Protein AF-A0A2V5T385-F1 (afdb_monomer)

Mean predicted aligned error: 4.78 Å

Solvent-accessible surface area (backbone atoms only — not comparable to full-atom values): 7984 Å² total; per-residue (Å²): 119,87,60,51,81,70,63,45,60,87,71,62,51,99,83,52,68,47,74,45,64,64,87,82,81,64,62,56,60,51,46,20,76,76,70,41,47,92,37,28,26,41,30,50,68,48,63,40,67,48,74,82,50,101,88,41,70,52,76,78,44,79,54,40,36,37,34,20,31,53,101,44,69,62,50,72,69,54,53,50,51,28,50,53,37,39,74,72,73,32,48,43,46,80,35,78,50,42,69,60,53,50,51,59,51,41,70,51,49,55,58,52,56,50,49,20,54,76,70,72,65,48,54,69,69,57,47,76,69,35,76,86,70,71,121

Nearest PDB structures (foldseek):
  3hn2-assembly2_D  TM=9.463E-01  e=6.088E-11  Geobacter metallireducens GS-15
  3ghy-assembly3_B  TM=9.032E-01  e=9.315E-07  Ralstonia solanacearum MolK2
  3ghy-assembly3_A  TM=8.954E-01  e=6.682E-07  Ralstonia solanacearum MolK2
  3wfj-assembly2_G  TM=8.988E-01  e=8.921E-06  Enterococcus faecium
  3wfj-assembly1_E  TM=8.987E-01  e=1.329E-05  Enterococcus faecium

Secondary structure (DSSP, 8-state):
-TTHHHHSGGG--TT--EEE--SSSSHHHHHHHHH-GGGEEEEEEEEEEEE-SSS-EEEEEEEEEEEEETTS---HHHHHHHHHHHHTT-EEEE-S-HHHHHHHHHHHHHHHHHHHHHTTS--HHHHHH-TTT--

Foldseek 3Di:
DVCCLPPVPVVDDPQAAAEDADADPDPLVVCCVRPNLQRYKYKHDPFDWDDPDPPDIDGDDDFEMEMERRVDADDPVQVVVQVVCVVVVGRYHYDRDPVVVSVVVCVVCVLQVVVCVVVPNDHPVCLVPDPVSPD

pLDDT: mean 92.25, std 8.45, range [48.69, 98.31]

Sequence (135 aa):
MSNLRFNIPPLLHERTMLLTLQNGLGNEEFLAEYFGAERVLGGLCFICLSRVSRTEVERYDYGHIMIGEYESKPSERTHAIALHFSGCGIKCSVAEDLALEHWRKLVWNIPFNGLSILAGGIDTATILVTRRCIA

Radius of gyration: 17.26 Å; Cα contacts (8 Å, |Δi|>4): 170; chains: 1; bounding box: 44×32×37 Å

Structure (mmCIF, N/CA/C/O backbone):
data_AF-A0A2V5T385-F1
#
_entry.id   AF-A0A2V5T385-F1
#
loop_
_atom_site.group_PDB
_atom_site.id
_atom_site.type_symbol
_atom_site.label_atom_id
_atom_site.label_alt_id
_atom_site.label_comp_id
_atom_site.label_asym_id
_atom_site.label_entity_id
_atom_site.label_seq_id
_atom_site.pdbx_PDB_ins_code
_atom_site.Cartn_x
_atom_site.Cartn_y
_atom_site.Cartn_z
_atom_site.occupancy
_atom_site.B_iso_or_equiv
_atom_site.auth_seq_id
_atom_site.auth_comp_id
_atom_site.auth_asym_id
_atom_site.auth_atom_id
_atom_site.pdbx_PDB_model_num
ATOM 1 N N . MET A 1 1 ? 1.229 14.685 -2.690 1.00 52.94 1 MET A N 1
ATOM 2 C CA . MET A 1 1 ? 0.656 14.454 -1.341 1.00 52.94 1 MET A CA 1
ATOM 3 C C . MET A 1 1 ? 0.139 15.728 -0.657 1.00 52.94 1 MET A C 1
ATOM 5 O O . MET A 1 1 ? -0.665 15.602 0.256 1.00 52.94 1 MET A O 1
ATOM 9 N N . SER A 1 2 ? 0.505 16.939 -1.108 1.00 57.84 2 SER A N 1
ATOM 10 C CA . SER A 1 2 ? 0.132 18.222 -0.473 1.00 57.84 2 SER A CA 1
ATOM 11 C C . SER A 1 2 ? -1.376 18.485 -0.318 1.00 57.84 2 SER A C 1
ATOM 13 O O . SER A 1 2 ? -1.767 19.161 0.625 1.00 57.84 2 SER A O 1
ATOM 15 N N . ASN A 1 3 ? -2.232 17.909 -1.170 1.00 80.19 3 ASN A N 1
ATOM 16 C CA . ASN A 1 3 ? -3.677 18.181 -1.131 1.00 80.19 3 ASN A CA 1
ATOM 17 C C . ASN A 1 3 ? -4.492 17.174 -0.300 1.00 80.19 3 ASN A C 1
ATOM 19 O O . ASN A 1 3 ? -5.661 17.424 -0.019 1.00 80.19 3 ASN A O 1
ATOM 23 N N . LEU A 1 4 ? -3.906 16.041 0.112 1.00 85.50 4 LEU A N 1
ATOM 24 C CA . LEU A 1 4 ? -4.650 15.006 0.846 1.00 85.50 4 LEU A CA 1
ATOM 25 C C . LEU A 1 4 ? -5.115 15.507 2.217 1.00 85.50 4 LEU A C 1
ATOM 27 O O . LEU A 1 4 ? -6.239 15.228 2.618 1.00 85.50 4 LEU A O 1
ATOM 31 N N . ARG A 1 5 ? -4.291 16.323 2.884 1.00 87.94 5 ARG A N 1
ATOM 32 C CA . ARG A 1 5 ? -4.599 16.922 4.193 1.00 87.94 5 ARG A CA 1
ATOM 33 C C . ARG A 1 5 ? -5.841 17.811 4.185 1.00 87.94 5 ARG A C 1
ATOM 35 O O . ARG A 1 5 ? -6.469 17.953 5.220 1.00 87.94 5 ARG A O 1
ATOM 42 N N . PHE A 1 6 ? -6.194 18.386 3.037 1.00 89.44 6 PHE A N 1
ATOM 43 C CA . PHE A 1 6 ? -7.374 19.242 2.898 1.00 89.44 6 PHE A CA 1
ATOM 44 C C . PHE A 1 6 ? -8.578 18.481 2.335 1.00 89.44 6 PHE A C 1
ATOM 46 O O . PHE A 1 6 ? -9.710 18.749 2.723 1.00 89.44 6 PHE A O 1
ATOM 53 N N . ASN A 1 7 ? -8.337 17.509 1.451 1.00 92.12 7 ASN A N 1
ATOM 54 C CA . ASN A 1 7 ? -9.403 16.811 0.730 1.00 92.12 7 ASN A CA 1
ATOM 55 C C . ASN A 1 7 ? -9.948 15.579 1.463 1.00 92.12 7 ASN A C 1
ATOM 57 O O . ASN A 1 7 ? -11.092 15.203 1.227 1.00 92.12 7 ASN A O 1
ATOM 61 N N . ILE A 1 8 ? -9.149 14.929 2.315 1.00 94.00 8 ILE A N 1
ATOM 62 C CA . ILE A 1 8 ? -9.582 13.742 3.065 1.00 94.00 8 ILE A CA 1
ATOM 63 C C . ILE A 1 8 ? -10.490 14.097 4.252 1.00 94.00 8 ILE A C 1
ATOM 65 O O . ILE A 1 8 ? -11.522 13.439 4.372 1.00 94.00 8 ILE A O 1
ATOM 69 N N . PRO A 1 9 ? -10.193 15.102 5.109 1.00 94.69 9 PRO A N 1
ATOM 70 C CA . PRO A 1 9 ? -10.982 15.340 6.321 1.00 94.69 9 PRO A CA 1
ATOM 71 C C . PRO A 1 9 ? -12.498 15.481 6.110 1.00 94.69 9 PRO A C 1
ATOM 73 O O . PRO A 1 9 ? -13.232 14.878 6.888 1.00 94.69 9 PRO A O 1
ATOM 76 N N . PRO A 1 10 ? -13.003 16.158 5.056 1.00 95.88 10 PRO A N 1
ATOM 77 C CA . PRO A 1 10 ? -14.446 16.240 4.804 1.00 95.88 10 PRO A CA 1
ATOM 78 C C . PRO A 1 10 ? -15.130 14.890 4.524 1.00 95.88 10 PRO A C 1
ATOM 80 O O . PRO A 1 10 ? -16.352 14.803 4.576 1.00 95.88 10 PRO A O 1
ATOM 83 N N . LEU A 1 11 ? -14.363 13.846 4.194 1.00 95.38 11 LEU A N 1
ATOM 84 C CA . LEU A 1 11 ? -14.854 12.494 3.905 1.00 95.38 11 LEU A CA 1
ATOM 85 C C . LEU A 1 11 ? -14.786 11.570 5.136 1.00 95.38 11 LEU A C 1
ATOM 87 O O . LEU A 1 11 ? -15.327 10.456 5.118 1.00 95.38 11 LEU A O 1
ATOM 91 N N . LEU A 1 12 ? -14.100 11.997 6.201 1.00 96.25 12 LEU A N 1
ATOM 92 C CA . LEU A 1 12 ? -13.884 11.185 7.392 1.00 96.25 12 LEU A CA 1
ATOM 93 C C . LEU A 1 12 ? -15.107 11.219 8.308 1.00 96.25 12 LEU A C 1
ATOM 95 O O . LEU A 1 12 ? -15.535 12.265 8.780 1.00 96.25 12 LEU A O 1
ATOM 99 N N . HIS A 1 13 ? -15.615 10.029 8.601 1.00 95.50 13 HIS A N 1
ATOM 100 C CA . HIS A 1 13 ? -16.633 9.768 9.607 1.00 95.50 13 HIS A CA 1
ATOM 101 C C . HIS A 1 13 ? -16.065 8.776 10.632 1.00 95.50 13 HIS A C 1
ATOM 103 O O . HIS A 1 13 ? -14.962 8.246 10.459 1.00 95.50 13 HIS A O 1
ATOM 109 N N . GLU A 1 14 ? -16.826 8.481 11.686 1.00 93.69 14 GLU A N 1
ATOM 110 C CA . GLU A 1 14 ? -16.394 7.601 12.784 1.00 93.69 14 GLU A CA 1
ATOM 111 C C . GLU A 1 14 ? -15.922 6.216 12.316 1.00 93.69 14 GLU A C 1
ATOM 113 O O . GLU A 1 14 ? -14.993 5.655 12.885 1.00 93.69 14 GLU A O 1
ATOM 118 N N . ARG A 1 15 ? -16.529 5.677 11.251 1.00 93.81 15 ARG A N 1
ATOM 119 C CA . ARG A 1 15 ? -16.222 4.338 10.716 1.00 93.81 15 ARG A CA 1
ATOM 120 C C . ARG A 1 15 ? -15.429 4.359 9.407 1.00 93.81 15 ARG A C 1
ATOM 122 O O . ARG A 1 15 ? -15.262 3.313 8.783 1.00 93.81 15 ARG A O 1
ATOM 129 N N . THR A 1 16 ? -14.988 5.531 8.948 1.00 96.50 16 THR A N 1
ATOM 130 C CA . THR A 1 16 ? -14.232 5.635 7.694 1.00 96.50 16 THR A CA 1
ATOM 131 C C . THR A 1 16 ? -12.848 5.029 7.875 1.00 96.50 16 THR A C 1
ATOM 133 O O . THR A 1 16 ? -12.088 5.477 8.729 1.00 96.50 16 THR A O 1
ATOM 136 N N . MET A 1 17 ? -12.515 4.060 7.026 1.00 96.56 17 MET A N 1
ATOM 137 C CA . MET A 1 17 ? -11.191 3.446 6.938 1.00 96.56 17 MET A CA 1
ATOM 138 C C . MET A 1 17 ? -10.407 4.032 5.761 1.00 96.56 17 MET A C 1
ATOM 140 O O . MET A 1 17 ? -10.986 4.365 4.726 1.00 96.56 17 MET A O 1
ATOM 144 N N . LEU A 1 18 ? -9.090 4.137 5.912 1.00 97.31 18 LEU A N 1
ATOM 145 C CA . LEU A 1 18 ? -8.165 4.623 4.895 1.00 97.31 18 LEU A CA 1
ATOM 146 C C . LEU A 1 18 ? -7.255 3.478 4.457 1.00 97.31 18 LEU A C 1
ATOM 148 O O . LEU A 1 18 ? -6.342 3.106 5.183 1.00 97.31 18 LEU A O 1
ATOM 152 N N . LEU A 1 19 ? -7.501 2.936 3.264 1.00 97.69 19 LEU A N 1
ATOM 153 C CA . LEU A 1 19 ? -6.665 1.905 2.652 1.00 97.69 19 LEU A CA 1
ATOM 154 C C . LEU A 1 19 ? -5.768 2.529 1.578 1.00 97.69 19 LEU A C 1
ATOM 156 O O . LEU A 1 19 ? -6.268 3.016 0.561 1.00 97.69 19 LEU A O 1
ATOM 160 N N . THR A 1 20 ? -4.451 2.488 1.772 1.00 97.25 20 THR A N 1
ATOM 161 C CA . THR A 1 20 ? -3.486 2.862 0.727 1.00 97.25 20 THR A CA 1
ATOM 162 C C . THR A 1 20 ? -3.052 1.640 -0.079 1.00 97.25 20 THR A C 1
ATOM 164 O O . THR A 1 20 ? -2.749 0.596 0.482 1.00 97.25 20 THR A O 1
ATOM 167 N N . LEU A 1 21 ? -3.020 1.771 -1.408 1.00 96.25 21 LEU A N 1
ATOM 168 C CA . LEU A 1 21 ? -2.561 0.735 -2.351 1.00 96.25 21 LEU A CA 1
ATOM 169 C C . LEU A 1 21 ? -1.289 1.158 -3.110 1.00 96.25 21 LEU A C 1
ATOM 171 O O . LEU A 1 21 ? -0.918 0.556 -4.123 1.00 96.25 21 LEU A O 1
ATOM 175 N N . GLN A 1 22 ? -0.669 2.259 -2.682 1.00 94.00 22 GLN A N 1
ATOM 176 C CA . GLN A 1 22 ? 0.512 2.819 -3.328 1.00 94.00 22 GLN A CA 1
ATOM 177 C C . GLN A 1 22 ? 1.748 1.973 -3.012 1.00 94.00 22 GLN A C 1
ATOM 179 O O . GLN A 1 22 ? 1.900 1.450 -1.914 1.00 94.00 22 GLN A O 1
ATOM 184 N N . ASN A 1 23 ? 2.650 1.843 -3.987 1.00 91.94 23 ASN A N 1
ATOM 185 C CA . ASN A 1 23 ? 3.947 1.213 -3.754 1.00 91.94 23 ASN A CA 1
ATOM 186 C C . ASN A 1 23 ? 4.829 2.090 -2.851 1.00 91.94 23 ASN A C 1
ATOM 188 O O . ASN A 1 23 ? 4.723 3.316 -2.881 1.00 91.94 23 ASN A O 1
ATOM 192 N N . GLY A 1 24 ? 5.768 1.454 -2.150 1.00 89.25 24 GLY A N 1
ATOM 193 C CA . GLY A 1 24 ? 6.758 2.128 -1.306 1.00 89.25 24 GLY A CA 1
ATOM 194 C C . GLY A 1 24 ? 6.426 2.033 0.182 1.00 89.25 24 GLY A C 1
ATOM 195 O O . GLY A 1 24 ? 5.519 1.304 0.564 1.00 89.25 24 GLY A O 1
ATOM 196 N N . LEU A 1 25 ? 7.192 2.767 0.989 1.00 93.00 25 LEU A N 1
ATOM 197 C CA . LEU A 1 25 ? 7.017 2.917 2.438 1.00 93.00 25 LEU A CA 1
ATOM 198 C C . LEU A 1 25 ? 6.661 4.370 2.767 1.00 93.00 25 LEU A C 1
ATOM 200 O O . LEU A 1 25 ? 6.941 5.262 1.961 1.00 93.00 25 LEU A O 1
ATOM 204 N N . GLY A 1 26 ? 6.107 4.619 3.953 1.00 94.56 26 GLY A N 1
ATOM 205 C CA . GLY A 1 26 ? 5.795 5.967 4.433 1.00 94.56 26 GLY A CA 1
ATOM 206 C C . GLY A 1 26 ? 4.362 6.416 4.147 1.00 94.56 26 GLY A C 1
ATOM 207 O O . GLY A 1 26 ? 3.961 7.489 4.597 1.00 94.56 26 GLY A O 1
ATOM 208 N N . ASN A 1 27 ? 3.587 5.649 3.372 1.00 95.81 27 ASN A N 1
ATOM 209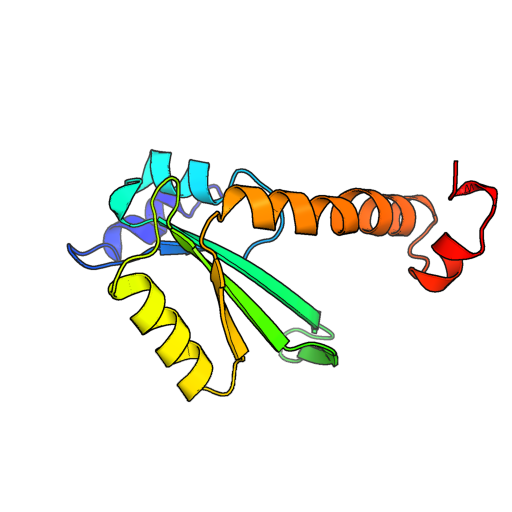 C CA . ASN A 1 27 ? 2.221 6.031 3.019 1.00 95.81 27 ASN A CA 1
ATOM 210 C C . ASN A 1 27 ? 1.289 5.865 4.221 1.00 95.81 27 ASN A C 1
ATOM 212 O O . ASN A 1 27 ? 0.507 6.763 4.526 1.00 95.81 27 ASN A O 1
ATOM 216 N N . GLU A 1 28 ? 1.373 4.723 4.894 1.00 97.19 28 GLU A N 1
ATOM 217 C CA . GLU A 1 28 ? 0.604 4.387 6.083 1.00 97.19 28 GLU A CA 1
ATOM 218 C C . GLU A 1 28 ? 0.972 5.309 7.244 1.00 97.19 28 GLU A C 1
ATOM 220 O O . GLU A 1 28 ? 0.079 5.875 7.867 1.00 97.19 28 GLU A O 1
ATOM 225 N N . GLU A 1 29 ? 2.266 5.548 7.458 1.00 97.25 29 GLU A N 1
ATOM 226 C CA . GLU A 1 29 ? 2.798 6.468 8.464 1.00 97.25 29 GLU A CA 1
ATOM 227 C C . GLU A 1 29 ? 2.269 7.886 8.238 1.00 97.25 29 GLU A C 1
ATOM 229 O O . GLU A 1 29 ? 1.773 8.526 9.163 1.00 97.25 29 GLU A O 1
ATOM 234 N N . PHE A 1 30 ? 2.293 8.362 6.987 1.00 95.94 30 PHE A N 1
ATOM 235 C CA . PHE A 1 30 ? 1.707 9.651 6.632 1.00 95.94 30 PHE A CA 1
ATOM 236 C C . PHE A 1 30 ? 0.204 9.676 6.935 1.00 95.94 30 PHE A C 1
ATOM 238 O O . PHE A 1 30 ? -0.296 10.623 7.534 1.00 95.94 30 PHE A O 1
ATOM 245 N N . LEU A 1 31 ? -0.557 8.658 6.530 1.00 96.88 31 LEU A N 1
ATOM 246 C CA . LEU A 1 31 ? -1.996 8.641 6.803 1.00 96.88 31 LEU A CA 1
ATOM 247 C C . LEU A 1 31 ? -2.289 8.591 8.308 1.00 96.88 31 LEU A C 1
ATOM 249 O O . LEU A 1 31 ? -3.213 9.264 8.761 1.00 96.88 31 LEU A O 1
ATOM 253 N N . ALA A 1 32 ? -1.491 7.850 9.073 1.00 96.88 32 ALA A N 1
ATOM 254 C CA . ALA A 1 32 ? -1.628 7.724 10.515 1.00 96.88 32 ALA A CA 1
ATOM 255 C C . ALA A 1 32 ? -1.339 9.050 11.229 1.00 96.88 32 ALA A C 1
ATOM 257 O O . ALA A 1 32 ? -2.133 9.470 12.071 1.00 96.88 32 ALA A O 1
ATOM 258 N N . GLU A 1 33 ? -0.266 9.745 10.839 1.00 96.25 33 GLU A N 1
ATOM 259 C CA . GLU A 1 33 ? 0.123 11.050 11.388 1.00 96.25 33 GLU A CA 1
ATOM 260 C C . GLU A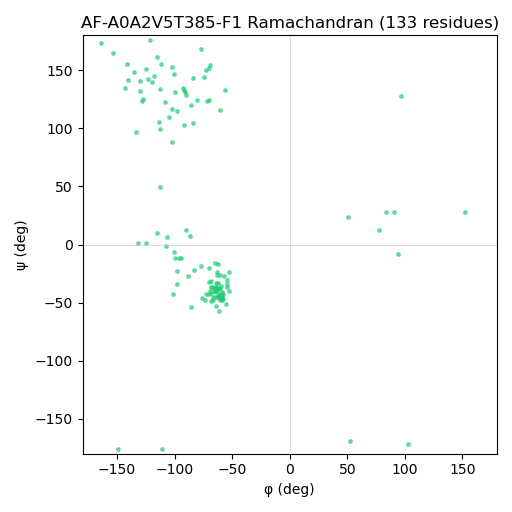 1 33 ? -0.975 12.107 11.196 1.00 96.25 33 GLU A C 1
ATOM 262 O O . GLU A 1 33 ? -1.246 12.896 12.101 1.00 96.25 33 GLU A O 1
ATOM 267 N N . TYR A 1 34 ? -1.628 12.126 10.028 1.00 94.81 34 TYR A N 1
ATOM 268 C CA . TYR A 1 34 ? -2.578 13.189 9.675 1.00 94.81 34 TYR A CA 1
ATOM 269 C C . TYR A 1 34 ? -4.049 12.846 9.920 1.00 94.81 34 TYR A C 1
ATOM 271 O O . TYR A 1 34 ? -4.862 13.766 10.035 1.00 94.81 34 TYR A O 1
ATOM 279 N N . PHE A 1 35 ? -4.415 11.564 9.972 1.00 95.50 35 PHE A N 1
ATOM 280 C CA . PHE A 1 35 ? -5.817 11.134 10.016 1.00 95.50 35 PHE A CA 1
ATOM 281 C C . PHE A 1 35 ? -6.125 10.096 11.106 1.00 95.50 35 PHE A C 1
ATOM 283 O O . PHE A 1 35 ? -7.282 9.696 11.219 1.00 95.50 3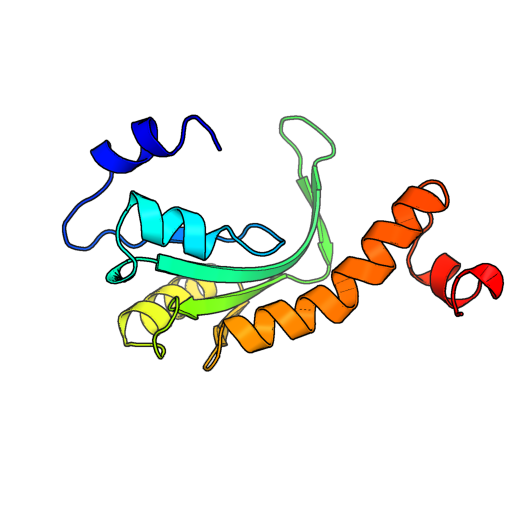5 PHE A O 1
ATOM 290 N N . GLY A 1 36 ? -5.140 9.703 11.921 1.00 95.44 36 GLY A N 1
ATOM 291 C CA . GLY A 1 36 ? -5.288 8.738 13.014 1.00 95.44 36 GLY A CA 1
ATOM 292 C C . GLY A 1 36 ? -4.887 7.323 12.600 1.00 95.44 36 GLY A C 1
ATOM 293 O O . GLY A 1 36 ? -5.360 6.803 11.592 1.00 95.44 36 GLY A O 1
ATOM 294 N N . ALA A 1 37 ? -4.002 6.689 13.371 1.00 96.44 37 ALA A N 1
ATOM 295 C CA . ALA A 1 37 ? -3.478 5.353 13.074 1.00 96.44 37 ALA A CA 1
ATOM 296 C C . ALA A 1 37 ? -4.573 4.273 13.063 1.00 96.44 37 ALA A C 1
ATOM 298 O O . ALA A 1 37 ? -4.540 3.345 12.257 1.00 96.44 37 ALA A O 1
ATOM 299 N N . GLU A 1 38 ? -5.597 4.428 13.902 1.00 95.50 38 GLU A N 1
ATOM 300 C CA . GLU A 1 38 ? -6.648 3.441 14.134 1.00 95.50 38 GLU A CA 1
ATOM 301 C C . GLU A 1 38 ? -7.519 3.166 12.910 1.00 95.50 38 GLU A C 1
ATOM 303 O O . GLU A 1 38 ? -8.248 2.179 12.901 1.00 95.50 38 GLU A O 1
ATOM 308 N N . ARG A 1 39 ? -7.488 4.014 11.878 1.00 96.00 39 ARG A N 1
ATOM 309 C CA . ARG A 1 39 ? -8.276 3.832 10.648 1.00 96.00 39 ARG A CA 1
ATOM 310 C C . ARG A 1 39 ? -7.447 3.425 9.437 1.00 96.00 39 ARG A C 1
ATOM 312 O O . ARG A 1 39 ? -8.023 3.276 8.361 1.00 96.00 39 ARG A O 1
ATOM 319 N N . VAL A 1 40 ? -6.130 3.292 9.585 1.00 97.88 40 VAL A N 1
ATOM 320 C CA . VAL A 1 40 ? -5.215 3.085 8.460 1.00 97.88 40 VAL A CA 1
ATOM 321 C C . VAL A 1 40 ? -5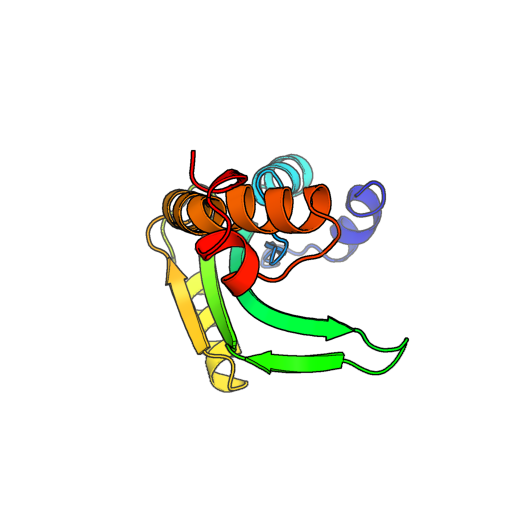.006 1.602 8.191 1.00 97.88 40 VAL A C 1
ATOM 323 O O . VAL A 1 40 ? -4.700 0.808 9.080 1.00 97.88 40 VAL A O 1
ATOM 326 N N . LEU A 1 41 ? -5.144 1.246 6.920 1.00 98.25 41 LEU A N 1
ATOM 327 C CA . LEU A 1 41 ? -4.770 -0.038 6.362 1.00 98.25 41 LEU A CA 1
ATOM 328 C C . LEU A 1 41 ? -3.776 0.191 5.224 1.00 98.25 41 LEU A C 1
ATOM 330 O O . LEU A 1 41 ? -3.909 1.131 4.433 1.00 98.25 41 LEU A O 1
ATOM 334 N N . GLY A 1 42 ? -2.806 -0.703 5.122 1.00 98.00 42 GLY A N 1
ATOM 335 C CA . GLY A 1 42 ? -1.904 -0.781 3.983 1.00 98.00 42 GLY A CA 1
ATOM 336 C C . GLY A 1 42 ? -2.300 -1.915 3.056 1.00 98.00 42 GLY A C 1
ATOM 337 O O . GLY A 1 42 ? -2.895 -2.912 3.477 1.00 98.00 42 GLY A O 1
ATOM 338 N N . GLY A 1 43 ? -1.964 -1.766 1.781 1.00 96.88 43 GLY A N 1
ATOM 339 C CA . GLY A 1 43 ? -2.233 -2.772 0.776 1.00 96.88 43 GLY A CA 1
ATOM 340 C C . GLY A 1 43 ? -1.132 -2.885 -0.265 1.00 96.88 43 GLY A C 1
ATOM 341 O O . GLY A 1 43 ? -0.646 -1.907 -0.833 1.00 96.88 43 GLY A O 1
ATOM 342 N N . LEU A 1 44 ? -0.768 -4.126 -0.556 1.00 95.94 44 LEU A N 1
ATOM 343 C CA . LEU A 1 44 ? 0.222 -4.498 -1.543 1.00 95.94 44 LEU A CA 1
ATOM 344 C C . LEU A 1 44 ? -0.483 -5.044 -2.775 1.00 95.94 44 LEU A C 1
ATOM 346 O O . LEU A 1 44 ? -1.021 -6.150 -2.774 1.00 95.94 44 LEU A O 1
ATOM 350 N N . CYS A 1 45 ? -0.437 -4.274 -3.855 1.00 94.00 45 CYS A N 1
ATOM 351 C CA . CYS A 1 45 ? -0.919 -4.732 -5.149 1.00 94.00 45 CYS A CA 1
ATOM 352 C C . CYS A 1 45 ? 0.172 -5.497 -5.900 1.00 94.00 45 CYS A C 1
ATOM 354 O O . CYS A 1 45 ? 1.217 -4.923 -6.222 1.00 94.00 45 CYS A O 1
ATOM 356 N N . PHE A 1 46 ? -0.090 -6.758 -6.223 1.00 91.25 46 PHE A N 1
ATOM 357 C CA . PHE A 1 46 ? 0.687 -7.541 -7.179 1.00 91.25 46 PHE A CA 1
ATOM 358 C C . PHE A 1 46 ? -0.112 -7.575 -8.478 1.00 91.25 46 PHE A C 1
ATOM 360 O O . PHE A 1 46 ? -0.986 -8.423 -8.679 1.00 91.25 46 PHE A O 1
ATOM 367 N N . ILE A 1 47 ? 0.123 -6.560 -9.308 1.00 90.75 47 ILE A N 1
ATOM 368 C CA . ILE A 1 47 ? -0.602 -6.299 -10.552 1.00 90.75 47 ILE A CA 1
ATOM 369 C C . ILE A 1 47 ? 0.385 -5.832 -11.620 1.00 90.75 47 ILE A C 1
ATOM 371 O O . ILE A 1 47 ? 1.288 -5.048 -11.328 1.00 90.75 47 ILE A O 1
ATOM 375 N N . CYS A 1 48 ? 0.183 -6.275 -12.857 1.00 89.94 48 CYS A N 1
ATOM 376 C CA . CYS A 1 48 ? 0.901 -5.775 -14.022 1.00 89.94 48 CYS A CA 1
ATOM 377 C C . CYS A 1 48 ? -0.092 -5.038 -14.915 1.00 89.94 48 CYS A C 1
ATOM 379 O O . CYS A 1 48 ? -0.853 -5.655 -15.663 1.00 89.94 48 CYS A O 1
ATOM 381 N N . LEU A 1 49 ? -0.097 -3.712 -14.804 1.00 91.25 49 LEU A N 1
ATOM 382 C CA . LEU A 1 49 ? -0.939 -2.838 -15.608 1.00 91.25 49 LEU A CA 1
ATOM 383 C C . LEU A 1 49 ? -0.153 -1.639 -16.122 1.00 91.25 49 LEU A C 1
ATOM 385 O O . LEU A 1 49 ? 0.768 -1.160 -15.459 1.00 91.25 49 LEU A O 1
ATOM 389 N N . SER A 1 50 ? -0.536 -1.154 -17.296 1.00 90.62 50 SER A N 1
ATOM 390 C CA . SER A 1 50 ? -0.016 0.081 -17.872 1.00 90.62 50 SER A CA 1
ATOM 391 C C . SER A 1 50 ? -1.170 0.956 -18.322 1.00 90.62 50 SER A C 1
ATOM 393 O O . SER A 1 50 ? -2.170 0.478 -18.855 1.00 90.62 50 SER A O 1
ATOM 395 N N . ARG A 1 51 ? -1.036 2.262 -18.107 1.00 94.25 51 ARG A N 1
ATOM 396 C CA . ARG A 1 51 ? -1.975 3.239 -18.647 1.00 94.25 51 ARG A CA 1
ATOM 397 C C . ARG A 1 51 ? -1.458 3.704 -20.004 1.00 94.25 51 ARG A C 1
ATOM 399 O O . ARG A 1 51 ? -0.552 4.534 -20.053 1.00 94.25 51 ARG A O 1
ATOM 406 N N . VAL A 1 52 ? -2.054 3.190 -21.075 1.00 94.56 52 VAL A N 1
ATOM 407 C CA . VAL A 1 52 ? -1.650 3.480 -22.461 1.00 94.56 52 VAL A CA 1
ATOM 408 C C . VAL A 1 52 ? -2.256 4.781 -22.997 1.00 94.56 52 VAL A C 1
ATOM 410 O O . VAL A 1 52 ? -1.685 5.410 -23.884 1.00 94.56 52 VAL A O 1
ATOM 413 N N . SER A 1 53 ? -3.368 5.253 -22.419 1.00 95.00 53 SER A N 1
ATOM 414 C CA . SER A 1 53 ? -3.964 6.552 -22.758 1.00 95.00 53 SER A CA 1
ATOM 415 C C . SER A 1 53 ? -4.690 7.192 -21.566 1.00 95.00 53 SER A C 1
ATOM 417 O O . SER A 1 53 ? -4.676 6.680 -20.448 1.00 95.00 53 SER A O 1
ATOM 419 N N . ARG A 1 54 ? -5.346 8.345 -21.764 1.00 94.19 54 ARG A N 1
ATOM 420 C CA . ARG A 1 54 ? -6.136 8.993 -20.696 1.00 94.19 54 ARG A CA 1
ATOM 421 C C . ARG A 1 54 ? -7.327 8.155 -20.228 1.00 94.19 54 ARG A C 1
ATOM 423 O O . ARG A 1 54 ? -7.787 8.364 -19.110 1.00 94.19 54 ARG A O 1
ATOM 430 N N . THR A 1 55 ? -7.816 7.252 -21.070 1.00 95.94 55 THR A N 1
ATOM 431 C CA . THR A 1 55 ? -9.056 6.496 -20.855 1.00 95.94 55 THR A CA 1
ATOM 432 C C . THR A 1 55 ? -8.853 4.987 -20.933 1.00 95.94 55 THR A C 1
ATOM 434 O O . THR A 1 55 ? -9.818 4.247 -20.790 1.00 95.94 55 THR A O 1
ATOM 437 N N . GLU A 1 56 ? -7.622 4.526 -21.158 1.00 95.94 56 GLU A N 1
ATOM 438 C CA . GLU A 1 56 ? -7.324 3.124 -21.433 1.00 95.94 56 GLU A CA 1
ATOM 439 C C . GLU A 1 56 ? -6.198 2.608 -20.539 1.00 95.94 56 GLU A C 1
ATOM 441 O O . GLU A 1 56 ? -5.146 3.242 -20.380 1.00 95.94 56 GLU A O 1
ATOM 446 N N . VAL A 1 57 ? -6.451 1.443 -19.947 1.00 94.81 57 VAL A N 1
ATOM 447 C CA . VAL A 1 57 ? -5.526 0.706 -19.092 1.00 94.81 57 VAL A CA 1
ATOM 448 C C . VAL A 1 57 ? -5.455 -0.717 -19.616 1.00 94.81 57 VAL A C 1
ATOM 450 O O . VAL A 1 57 ? -6.471 -1.405 -19.692 1.00 94.81 57 VAL A O 1
ATOM 453 N N . GLU A 1 58 ? -4.249 -1.159 -19.936 1.00 93.38 58 GLU A N 1
ATOM 454 C CA . GLU A 1 58 ? -3.971 -2.541 -20.293 1.00 93.38 58 GLU A CA 1
ATOM 455 C C . GLU A 1 58 ? -3.570 -3.313 -19.037 1.00 93.38 58 GLU A C 1
ATOM 457 O O . GLU A 1 58 ? -2.753 -2.855 -18.232 1.00 93.38 58 GLU A O 1
ATOM 462 N N . ARG A 1 59 ? -4.161 -4.496 -18.867 1.00 89.62 59 ARG A N 1
ATOM 463 C CA . ARG A 1 59 ? -3.811 -5.456 -17.821 1.00 89.62 59 ARG A CA 1
ATOM 464 C C . ARG A 1 59 ? -3.102 -6.627 -18.481 1.00 89.62 59 ARG A C 1
ATOM 466 O O . ARG A 1 59 ? -3.690 -7.287 -19.330 1.00 89.62 59 ARG A O 1
ATOM 473 N N . TYR A 1 60 ? -1.882 -6.905 -18.045 1.00 85.38 60 TYR A N 1
ATOM 474 C CA . TYR A 1 60 ? -1.057 -7.961 -18.628 1.00 85.38 60 TYR A CA 1
ATOM 475 C C . TYR A 1 60 ? -1.057 -9.226 -17.781 1.00 85.38 60 TYR A C 1
ATOM 477 O O . TYR A 1 60 ? -1.153 -10.320 -18.323 1.00 85.38 60 TYR A O 1
ATOM 485 N N . ASP A 1 61 ? -0.951 -9.085 -16.458 1.00 79.56 61 ASP A N 1
ATOM 486 C CA . ASP A 1 61 ? -0.815 -10.235 -15.564 1.00 79.56 61 ASP A CA 1
ATOM 487 C C . ASP A 1 61 ? -1.112 -9.868 -14.102 1.00 79.56 61 ASP A C 1
ATOM 489 O O . ASP A 1 61 ? -1.306 -8.696 -13.743 1.00 79.56 61 ASP A O 1
ATOM 493 N N . TYR A 1 62 ? -1.137 -10.893 -13.255 1.00 79.06 62 TYR A N 1
ATOM 494 C CA . TYR A 1 62 ? -1.485 -10.854 -11.848 1.00 79.06 62 TYR A CA 1
ATOM 495 C C . TYR A 1 62 ? -2.844 -10.166 -11.617 1.00 79.06 62 TYR A C 1
ATOM 497 O O . TYR A 1 62 ? -3.669 -9.988 -12.522 1.00 79.06 62 TYR A O 1
ATOM 505 N N . GLY A 1 63 ? -3.160 -9.868 -10.364 1.00 83.12 63 GLY A N 1
ATOM 506 C CA . GLY A 1 63 ? -4.506 -9.441 -9.982 1.00 83.12 63 GLY A CA 1
ATOM 507 C C . GLY A 1 63 ? -4.858 -9.789 -8.551 1.00 83.12 63 GLY A C 1
ATOM 508 O O . GLY A 1 63 ? -6.030 -10.031 -8.268 1.00 83.12 63 GLY A O 1
ATOM 509 N N . HIS A 1 64 ? -3.854 -9.873 -7.675 1.00 92.38 64 HIS A N 1
ATOM 510 C CA . HIS A 1 64 ? -4.099 -10.086 -6.262 1.00 92.38 64 HIS A CA 1
ATOM 511 C C . HIS A 1 64 ? -3.586 -8.916 -5.433 1.00 92.38 64 HIS A C 1
ATOM 513 O O . HIS A 1 64 ? -2.578 -8.281 -5.754 1.00 92.38 64 HIS A O 1
ATOM 519 N N . ILE A 1 65 ? -4.325 -8.635 -4.372 1.00 95.62 65 ILE A N 1
ATOM 520 C CA . ILE A 1 65 ? -4.026 -7.598 -3.398 1.00 95.62 65 ILE A CA 1
ATOM 521 C C . ILE A 1 65 ? -3.861 -8.288 -2.053 1.00 95.62 65 ILE A C 1
ATOM 523 O O . ILE A 1 65 ? -4.613 -9.198 -1.713 1.00 95.62 65 ILE A O 1
ATOM 527 N N . MET A 1 66 ? -2.888 -7.852 -1.277 1.00 97.19 66 MET A N 1
ATOM 528 C CA . MET A 1 66 ? -2.774 -8.222 0.124 1.00 97.19 66 MET A CA 1
ATOM 529 C C . MET A 1 66 ? -3.011 -6.979 0.969 1.00 97.19 66 MET A C 1
ATOM 531 O O . MET A 1 66 ? -2.459 -5.938 0.637 1.00 97.19 66 MET A O 1
ATOM 535 N N . ILE A 1 67 ? -3.828 -7.059 2.015 1.00 98.25 67 ILE A N 1
ATOM 536 C CA . ILE A 1 67 ? -4.127 -5.921 2.896 1.00 98.25 67 ILE A CA 1
ATOM 537 C C . ILE A 1 67 ? -3.832 -6.260 4.354 1.00 98.25 67 ILE A C 1
ATOM 539 O O . ILE A 1 67 ? -3.965 -7.412 4.755 1.00 98.25 67 ILE A O 1
ATOM 543 N N . GLY A 1 68 ? -3.477 -5.264 5.156 1.00 98.00 68 GLY A N 1
ATOM 544 C CA . GLY A 1 68 ? -3.246 -5.412 6.592 1.00 98.00 68 GLY A CA 1
ATOM 545 C C . GLY A 1 68 ? -3.491 -4.105 7.337 1.00 98.00 68 GLY A C 1
ATOM 546 O O . GLY A 1 68 ? -3.585 -3.040 6.722 1.00 98.00 68 GLY A O 1
ATOM 547 N N . GLU A 1 69 ? -3.619 -4.182 8.658 1.00 97.81 69 GLU A N 1
ATOM 548 C CA . GLU A 1 69 ? -3.785 -2.992 9.498 1.00 97.81 69 GLU A CA 1
ATOM 549 C C . GLU A 1 69 ? -2.426 -2.375 9.835 1.00 97.81 69 GLU A C 1
ATOM 551 O O . GLU A 1 69 ? -1.436 -3.083 10.027 1.00 97.81 69 GLU A O 1
ATOM 556 N N . TYR A 1 70 ? -2.369 -1.046 9.888 1.00 97.44 70 TYR A N 1
ATOM 557 C CA . TYR A 1 70 ? -1.151 -0.343 10.275 1.00 97.44 70 TYR A CA 1
ATOM 558 C C . TYR A 1 70 ? -0.897 -0.506 11.781 1.00 97.44 70 TYR A C 1
ATOM 560 O O . TYR A 1 70 ? -1.770 -0.215 12.599 1.00 97.44 70 TYR A O 1
ATOM 568 N N . GLU A 1 71 ? 0.284 -1.028 12.133 1.00 94.62 71 GLU A N 1
ATOM 569 C CA . GLU A 1 71 ? 0.737 -1.298 13.514 1.00 94.62 71 GLU A CA 1
ATOM 570 C C . GLU A 1 71 ? -0.254 -2.093 14.388 1.00 94.62 71 GLU A C 1
ATOM 572 O O . GLU A 1 71 ? -0.219 -2.039 15.616 1.00 94.62 71 GLU A O 1
ATOM 577 N N . SER A 1 72 ? -1.151 -2.856 13.765 1.00 94.06 72 SER A N 1
ATOM 578 C CA . SER A 1 72 ? -2.200 -3.616 14.442 1.00 94.06 72 SER A 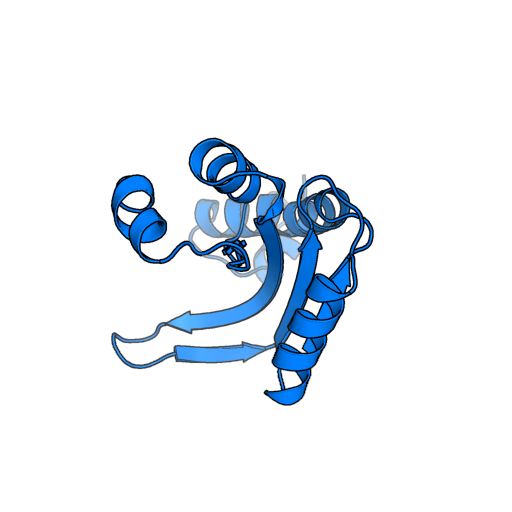CA 1
ATOM 579 C C . SER A 1 72 ? -2.402 -4.964 13.767 1.00 94.06 72 SER A C 1
ATOM 581 O O . SER A 1 72 ? -2.120 -5.139 12.583 1.00 94.06 72 SER A O 1
ATOM 583 N N . LYS A 1 73 ? -2.919 -5.935 14.523 1.00 96.00 73 LYS A N 1
ATOM 584 C CA . LYS A 1 73 ? -3.334 -7.213 13.939 1.00 96.00 73 LYS A CA 1
ATOM 585 C C . LYS A 1 73 ? -4.621 -7.038 13.132 1.00 96.00 73 LYS A C 1
ATOM 587 O O . LYS A 1 73 ? -5.456 -6.213 13.509 1.00 96.00 73 LYS A O 1
ATOM 592 N N . PRO A 1 74 ? -4.832 -7.841 12.078 1.00 96.50 74 PRO A N 1
ATOM 593 C CA . PRO A 1 74 ? -6.091 -7.840 11.353 1.00 96.50 74 PRO A CA 1
ATOM 594 C C . PRO A 1 74 ? -7.290 -8.110 12.260 1.00 96.50 74 PRO A C 1
ATOM 596 O O . PRO A 1 74 ? -7.301 -9.059 13.042 1.00 96.50 74 PRO A O 1
ATOM 599 N N . SER A 1 75 ? -8.331 -7.299 12.108 1.00 96.25 75 SER A N 1
ATOM 600 C CA . SER A 1 75 ? -9.620 -7.479 12.774 1.00 96.25 75 SER A CA 1
ATOM 601 C C . SER A 1 75 ? -10.726 -7.868 11.784 1.00 96.25 75 SER A C 1
ATOM 603 O O . SER A 1 75 ? -10.486 -8.061 10.585 1.00 96.25 75 SER A O 1
ATOM 605 N N . GLU A 1 76 ? -11.966 -7.977 12.267 1.00 97.12 76 GLU A N 1
ATOM 606 C CA . GLU A 1 76 ? -13.143 -8.273 11.438 1.00 97.12 76 GLU A CA 1
ATOM 607 C C . GLU A 1 76 ? -13.297 -7.295 10.264 1.00 97.12 76 GLU A C 1
ATOM 609 O O . GLU A 1 76 ? -13.639 -7.708 9.155 1.00 97.12 76 GLU A O 1
ATOM 614 N N . ARG A 1 77 ? -12.972 -6.009 10.464 1.00 95.81 77 ARG A N 1
ATOM 615 C CA . ARG A 1 77 ? -13.084 -4.985 9.411 1.00 95.81 77 ARG A CA 1
ATOM 616 C C . ARG A 1 77 ? -12.143 -5.259 8.235 1.00 95.81 77 ARG A C 1
ATOM 618 O O . ARG A 1 77 ? -12.517 -5.055 7.084 1.00 95.81 77 ARG A O 1
ATOM 625 N N . THR A 1 78 ? -10.947 -5.771 8.519 1.00 97.31 78 THR A N 1
ATOM 626 C CA . THR A 1 78 ? -9.933 -6.082 7.506 1.00 97.31 78 THR A CA 1
ATOM 627 C C . THR A 1 78 ? -10.369 -7.279 6.670 1.00 97.31 78 THR A C 1
ATOM 629 O O . THR A 1 78 ? -10.318 -7.238 5.441 1.00 97.31 78 THR A O 1
ATOM 632 N N . HIS A 1 79 ? -10.920 -8.305 7.319 1.00 98.06 79 HIS A N 1
ATOM 633 C CA . HIS A 1 79 ? -11.499 -9.459 6.632 1.00 98.06 79 HIS A CA 1
ATOM 634 C C . HIS A 1 79 ? -12.729 -9.078 5.798 1.00 98.06 79 HIS A C 1
ATOM 636 O O . HIS A 1 79 ? -12.874 -9.552 4.672 1.00 98.06 79 HIS A O 1
ATOM 642 N N . ALA A 1 80 ? -13.579 -8.173 6.293 1.00 97.81 80 ALA A N 1
ATOM 643 C CA . ALA A 1 80 ? -14.720 -7.663 5.537 1.00 97.81 80 ALA A CA 1
ATOM 644 C C . ALA A 1 80 ? -14.282 -6.947 4.245 1.00 97.81 80 ALA A C 1
ATOM 646 O O . ALA A 1 80 ? -14.855 -7.193 3.183 1.00 97.81 80 ALA A O 1
ATOM 647 N N . ILE A 1 81 ? -13.228 -6.123 4.295 1.00 97.12 81 ILE A N 1
ATOM 648 C CA . ILE A 1 81 ? -12.664 -5.482 3.095 1.00 97.12 81 ILE A CA 1
ATOM 649 C C . ILE A 1 81 ? -12.137 -6.533 2.107 1.00 97.12 81 ILE A C 1
ATOM 651 O O . ILE A 1 81 ? -12.431 -6.451 0.912 1.00 97.12 81 ILE A O 1
ATOM 655 N N . ALA A 1 82 ? -11.395 -7.539 2.579 1.00 97.69 82 ALA A N 1
ATOM 656 C CA . ALA A 1 82 ? -10.876 -8.599 1.713 1.00 97.69 82 ALA A CA 1
ATOM 657 C C . ALA A 1 82 ? -12.000 -9.395 1.024 1.00 97.69 82 ALA A C 1
ATOM 659 O O . ALA A 1 82 ? -11.907 -9.718 -0.167 1.00 97.69 82 ALA A O 1
ATOM 660 N N . LEU A 1 83 ? -13.097 -9.657 1.741 1.00 97.81 83 LEU A N 1
ATOM 661 C CA . LEU A 1 83 ? -14.300 -10.273 1.182 1.00 97.81 83 LEU A CA 1
ATOM 662 C C . LEU A 1 83 ? -14.972 -9.376 0.139 1.00 97.81 83 LEU A C 1
ATOM 664 O O . LEU A 1 83 ? -15.384 -9.881 -0.903 1.00 97.81 83 LEU A O 1
ATOM 668 N N . HIS A 1 84 ? -15.033 -8.059 0.359 1.00 97.00 84 HIS A N 1
ATOM 669 C CA . HIS A 1 84 ? -15.562 -7.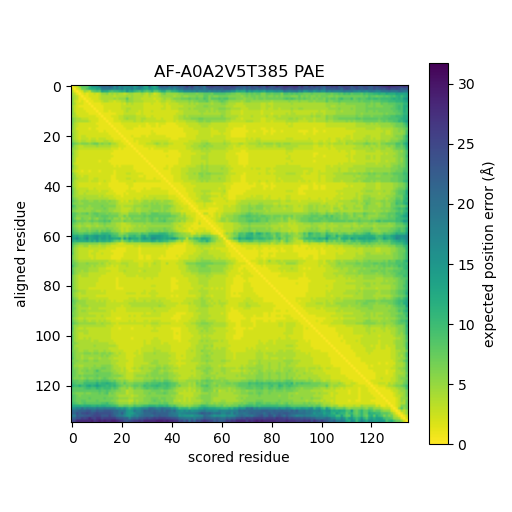122 -0.635 1.00 97.00 84 HIS A CA 1
ATOM 670 C C . HIS A 1 84 ? -14.751 -7.132 -1.935 1.00 97.00 84 HIS A C 1
ATOM 672 O O . HIS A 1 84 ? -15.339 -7.236 -3.010 1.00 97.00 84 HIS A O 1
ATOM 678 N N . PHE A 1 85 ? -13.417 -7.097 -1.861 1.00 96.62 85 PHE A N 1
ATOM 679 C CA . PHE A 1 85 ? -12.574 -7.246 -3.054 1.00 96.62 85 PHE A CA 1
ATOM 680 C C . PHE A 1 85 ? -12.822 -8.582 -3.760 1.00 96.62 85 PHE A C 1
ATOM 682 O O . PHE A 1 85 ? -13.009 -8.611 -4.979 1.00 96.62 85 PHE A O 1
ATOM 689 N N . SER A 1 86 ? -12.890 -9.671 -2.991 1.00 95.56 86 SER A N 1
ATOM 690 C CA . SER A 1 86 ? -13.119 -11.016 -3.527 1.00 95.56 86 SER A CA 1
ATOM 691 C C . SER A 1 86 ? -14.484 -11.138 -4.211 1.00 95.56 86 SER A C 1
ATOM 693 O O . SER A 1 86 ? -14.577 -11.732 -5.283 1.00 95.56 86 SER A O 1
ATOM 695 N N . GLY A 1 87 ? -15.526 -10.510 -3.657 1.00 96.50 87 GLY A N 1
ATOM 696 C CA . GLY A 1 87 ? -16.856 -10.426 -4.268 1.00 96.50 87 GLY A CA 1
ATOM 697 C C . GLY A 1 87 ? -16.876 -9.661 -5.596 1.00 96.50 87 GLY A C 1
ATOM 698 O O . GLY A 1 87 ? -17.695 -9.958 -6.460 1.00 96.50 87 GLY A O 1
ATOM 699 N N . CYS A 1 88 ? -15.931 -8.741 -5.799 1.00 95.00 88 CYS A N 1
ATOM 700 C CA . CYS A 1 88 ? -15.708 -8.041 -7.067 1.00 95.00 88 CYS A CA 1
ATOM 701 C C . CYS A 1 88 ? -14.774 -8.801 -8.033 1.00 95.00 88 CYS A C 1
ATOM 703 O O . CYS A 1 88 ? -14.371 -8.249 -9.056 1.00 95.00 88 CYS A O 1
ATOM 705 N N . GLY A 1 89 ? -14.388 -10.043 -7.718 1.00 93.19 89 GLY A N 1
ATOM 706 C CA . GLY A 1 89 ? -13.474 -10.846 -8.535 1.00 93.19 89 GLY A CA 1
ATOM 707 C C . GLY A 1 89 ? -11.994 -10.469 -8.395 1.00 93.19 89 GLY A C 1
ATOM 708 O O . GLY A 1 89 ? -11.172 -10.917 -9.194 1.00 93.19 89 GLY A O 1
ATOM 709 N N . ILE A 1 90 ? -11.631 -9.662 -7.393 1.00 93.69 90 ILE A N 1
ATOM 710 C CA . ILE A 1 90 ? -10.242 -9.302 -7.089 1.00 93.69 90 ILE A CA 1
ATOM 711 C C . ILE A 1 90 ? -9.759 -10.202 -5.958 1.00 93.69 90 ILE A C 1
ATOM 713 O O . ILE A 1 90 ? -10.242 -10.107 -4.832 1.00 93.69 90 ILE A O 1
ATOM 717 N N . LYS A 1 91 ? -8.779 -11.067 -6.234 1.00 95.62 91 LYS A N 1
ATOM 718 C CA . LYS A 1 91 ? -8.204 -11.936 -5.202 1.00 95.62 91 LYS A CA 1
ATOM 719 C C . LYS A 1 91 ? -7.595 -11.064 -4.103 1.00 95.62 91 LYS A C 1
ATOM 721 O O . LYS A 1 91 ? -6.632 -10.347 -4.364 1.00 95.62 91 LYS A O 1
ATOM 726 N N . CYS A 1 92 ? -8.129 -11.136 -2.887 1.00 97.69 92 CYS A N 1
ATOM 727 C CA . CYS A 1 92 ? -7.624 -10.354 -1.766 1.00 97.69 92 CYS A CA 1
ATOM 728 C C . CYS A 1 92 ? -7.311 -11.241 -0.562 1.00 97.69 92 CYS A C 1
ATOM 730 O O . CYS A 1 92 ? -8.165 -12.000 -0.109 1.00 97.69 92 CYS A O 1
ATOM 732 N N . SER A 1 93 ? -6.078 -11.162 -0.067 1.00 97.12 93 SER A N 1
ATOM 733 C CA . SER A 1 93 ? -5.628 -11.852 1.144 1.00 97.12 93 SER A CA 1
ATOM 734 C C . SER A 1 93 ? -5.345 -10.863 2.267 1.00 97.12 93 SER A C 1
ATOM 736 O O . SER A 1 93 ? -5.015 -9.705 2.019 1.00 97.12 93 SER A O 1
ATOM 738 N N . VAL A 1 94 ? -5.426 -11.339 3.504 1.00 98.31 94 VAL A N 1
ATOM 739 C CA . VAL A 1 94 ? -5.120 -10.552 4.699 1.00 98.31 94 VAL A CA 1
ATOM 740 C C . VAL A 1 94 ? -3.711 -10.897 5.187 1.00 98.31 94 VAL A C 1
ATOM 742 O O . VAL A 1 94 ? -3.361 -12.073 5.267 1.00 98.31 94 VAL A O 1
ATOM 745 N N . ALA A 1 95 ? -2.898 -9.881 5.464 1.00 97.31 95 ALA A N 1
ATOM 746 C CA . ALA A 1 95 ? -1.560 -10.007 6.029 1.00 97.31 95 ALA A CA 1
ATOM 747 C C . ALA A 1 95 ? -1.617 -9.964 7.557 1.00 97.31 95 ALA A C 1
ATOM 749 O O . ALA A 1 95 ? -2.154 -9.015 8.120 1.00 97.31 95 ALA A O 1
ATOM 750 N N . GLU A 1 96 ? -1.000 -10.943 8.218 1.00 96.00 96 GLU A N 1
ATOM 751 C CA . GLU A 1 96 ? -0.808 -10.933 9.678 1.00 96.00 96 GLU A CA 1
ATOM 752 C C . GLU A 1 96 ? 0.211 -9.874 10.125 1.00 96.00 96 GLU A C 1
ATOM 754 O O . GLU A 1 96 ? 0.082 -9.301 11.205 1.00 96.00 96 GLU A O 1
ATOM 759 N N . ASP A 1 97 ? 1.214 -9.609 9.284 1.00 95.56 97 ASP A N 1
ATOM 760 C CA . ASP A 1 97 ? 2.251 -8.603 9.503 1.00 95.56 97 ASP A CA 1
ATOM 761 C C . ASP A 1 97 ? 2.429 -7.778 8.223 1.00 95.56 97 ASP A C 1
ATOM 763 O O . ASP A 1 97 ? 3.115 -8.181 7.281 1.00 95.56 97 ASP A O 1
ATOM 767 N N . LEU A 1 98 ? 1.773 -6.618 8.177 1.00 95.75 98 LEU A N 1
ATOM 768 C CA . LEU A 1 98 ? 1.818 -5.718 7.025 1.00 95.75 98 LEU A CA 1
ATOM 769 C C . LEU A 1 98 ? 3.246 -5.230 6.721 1.00 95.75 98 LEU A C 1
ATOM 771 O O . LEU A 1 98 ? 3.619 -5.102 5.552 1.00 95.75 98 LEU A O 1
ATOM 775 N N . ALA A 1 99 ? 4.053 -4.972 7.753 1.00 94.56 99 ALA A N 1
ATOM 776 C CA . ALA A 1 99 ? 5.409 -4.460 7.589 1.00 94.56 99 ALA A CA 1
ATOM 777 C C . ALA A 1 99 ? 6.323 -5.517 6.955 1.00 94.56 99 ALA A C 1
ATOM 779 O O . ALA A 1 99 ? 7.096 -5.206 6.043 1.00 94.56 99 ALA A O 1
ATOM 780 N N . LEU A 1 100 ? 6.200 -6.777 7.379 1.00 95.00 100 LEU A N 1
ATOM 781 C CA . LEU A 1 100 ? 6.927 -7.895 6.780 1.00 95.00 100 LEU A CA 1
ATOM 782 C C . LEU A 1 100 ? 6.608 -8.048 5.288 1.00 95.00 100 LEU A C 1
ATOM 784 O O . LEU A 1 100 ? 7.516 -8.252 4.478 1.00 95.00 100 LEU A O 1
ATOM 788 N N . GLU A 1 101 ? 5.336 -7.940 4.909 1.00 95.56 101 GLU A N 1
ATOM 789 C CA . GLU A 1 101 ? 4.923 -8.083 3.510 1.00 95.56 101 GLU A CA 1
ATOM 790 C C . GLU A 1 101 ? 5.434 -6.925 2.642 1.00 95.56 101 GLU A C 1
ATOM 792 O O . GLU A 1 101 ? 5.881 -7.149 1.512 1.00 95.56 101 GLU A O 1
ATOM 797 N N . HIS A 1 102 ? 5.479 -5.700 3.182 1.00 94.69 102 HIS A N 1
ATOM 798 C CA . HIS A 1 102 ? 6.125 -4.561 2.516 1.00 94.69 102 HIS A CA 1
ATOM 799 C C . HIS A 1 102 ? 7.600 -4.834 2.250 1.00 94.69 102 HIS A C 1
ATOM 801 O O . HIS A 1 102 ? 8.058 -4.680 1.115 1.00 94.69 102 HIS A O 1
ATOM 807 N N . TRP A 1 103 ? 8.335 -5.324 3.249 1.00 94.31 103 TRP A N 1
ATOM 808 C CA . TRP A 1 103 ? 9.741 -5.690 3.076 1.00 94.31 103 TRP A CA 1
ATOM 809 C C . TRP A 1 103 ? 9.941 -6.784 2.029 1.00 94.31 103 TRP A C 1
ATOM 811 O O . TRP A 1 103 ? 10.806 -6.641 1.162 1.00 94.31 103 TRP A O 1
ATOM 821 N N . ARG A 1 104 ? 9.108 -7.832 2.027 1.00 94.06 104 ARG A N 1
ATOM 822 C CA . ARG A 1 104 ? 9.147 -8.873 0.985 1.00 94.06 104 ARG A CA 1
ATOM 823 C C . ARG A 1 104 ? 8.951 -8.292 -0.411 1.00 94.06 104 ARG A C 1
ATOM 825 O O . ARG A 1 104 ? 9.678 -8.656 -1.332 1.00 94.06 104 ARG A O 1
ATOM 832 N N . LYS A 1 105 ? 8.013 -7.358 -0.577 1.00 92.00 105 LYS A N 1
ATOM 833 C CA . LYS A 1 105 ? 7.788 -6.689 -1.864 1.00 92.00 105 LYS A CA 1
ATOM 834 C C . LYS A 1 105 ? 8.958 -5.789 -2.262 1.00 92.00 105 LYS A C 1
ATOM 836 O O . LYS A 1 105 ? 9.306 -5.716 -3.440 1.00 92.00 105 LYS A O 1
ATOM 841 N N . LEU A 1 106 ? 9.587 -5.113 -1.306 1.00 93.25 106 LEU A N 1
ATOM 842 C CA . LEU A 1 106 ? 10.730 -4.235 -1.563 1.00 93.25 106 LEU A CA 1
ATOM 843 C C . LEU A 1 106 ? 11.985 -4.984 -1.995 1.00 93.25 106 LEU A C 1
ATOM 845 O O . LEU A 1 106 ? 12.719 -4.457 -2.830 1.00 93.25 106 LEU A O 1
ATOM 849 N N . VAL A 1 107 ? 12.189 -6.216 -1.519 1.00 93.25 107 VAL A N 1
ATOM 850 C CA . VAL A 1 107 ? 13.256 -7.103 -2.022 1.00 93.25 107 VAL A CA 1
ATOM 851 C C . VAL A 1 107 ? 13.161 -7.277 -3.541 1.00 93.25 107 VAL A C 1
ATOM 853 O O . VAL A 1 107 ? 14.186 -7.406 -4.202 1.00 93.25 107 VAL A O 1
ATOM 856 N N . TRP A 1 108 ? 11.956 -7.211 -4.114 1.00 91.00 108 TRP A N 1
ATOM 857 C CA . TRP A 1 108 ? 11.759 -7.181 -5.561 1.00 91.00 108 TRP A CA 1
ATOM 858 C C . TRP A 1 108 ? 11.847 -5.759 -6.137 1.00 91.00 108 TRP A C 1
ATOM 860 O O . TRP A 1 108 ? 12.620 -5.489 -7.055 1.00 91.00 108 TRP A O 1
ATOM 870 N N . ASN A 1 109 ? 11.069 -4.819 -5.599 1.00 91.44 109 ASN A N 1
ATOM 871 C CA . ASN A 1 109 ? 10.923 -3.492 -6.199 1.00 91.44 109 ASN A CA 1
ATOM 872 C C . ASN A 1 109 ? 12.225 -2.684 -6.225 1.00 91.44 109 ASN A C 1
ATOM 874 O O . ASN A 1 109 ? 12.477 -1.996 -7.211 1.00 91.44 109 ASN A O 1
ATOM 878 N N . ILE A 1 110 ? 13.032 -2.733 -5.162 1.00 92.38 110 ILE A N 1
ATOM 879 C CA . ILE A 1 110 ? 14.261 -1.936 -5.057 1.00 92.38 110 ILE A CA 1
ATOM 880 C C . ILE A 1 110 ? 15.253 -2.296 -6.175 1.00 92.38 110 ILE A C 1
ATOM 882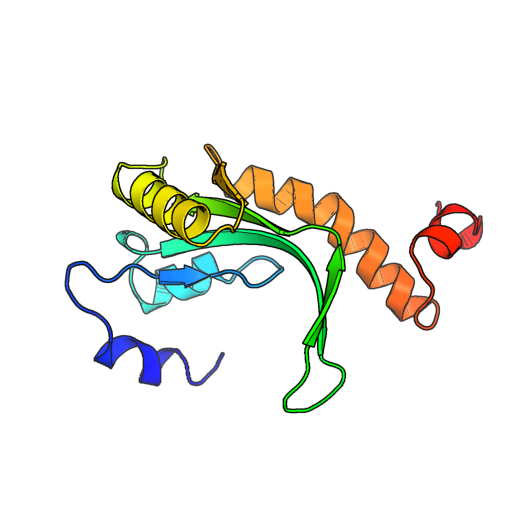 O O . ILE A 1 110 ? 15.604 -1.396 -6.945 1.00 92.38 110 ILE A O 1
ATOM 886 N N . PRO A 1 111 ? 15.691 -3.562 -6.328 1.00 92.56 111 PRO A N 1
ATOM 887 C CA . PRO A 1 111 ? 16.653 -3.902 -7.369 1.00 92.56 111 PRO A CA 1
ATOM 888 C C . PRO A 1 111 ? 16.053 -3.773 -8.770 1.00 92.56 111 PRO A C 1
ATOM 890 O O . PRO A 1 111 ? 16.653 -3.123 -9.623 1.00 92.56 111 PRO A O 1
ATOM 893 N N . PHE A 1 112 ? 14.869 -4.340 -9.027 1.00 92.62 112 PHE A N 1
ATOM 894 C CA . PHE A 1 112 ? 14.358 -4.429 -10.396 1.00 92.62 112 PHE A CA 1
ATOM 895 C C . PHE A 1 112 ? 13.882 -3.086 -10.946 1.00 92.62 112 PHE A C 1
ATOM 897 O O . PHE A 1 112 ? 14.230 -2.754 -12.078 1.00 92.62 112 PHE A O 1
ATOM 904 N N . ASN A 1 113 ? 13.160 -2.275 -10.164 1.00 92.94 113 ASN A N 1
ATOM 905 C CA . ASN A 1 113 ? 12.715 -0.969 -10.659 1.00 92.94 113 ASN A CA 1
ATOM 906 C C . ASN A 1 113 ? 13.909 -0.019 -10.826 1.00 92.94 113 ASN A C 1
ATOM 908 O O . ASN A 1 113 ? 13.985 0.706 -11.818 1.00 92.94 113 ASN A O 1
ATOM 912 N N . GLY A 1 114 ? 14.855 -0.044 -9.879 1.00 92.69 114 GLY A N 1
ATOM 913 C CA . GLY A 1 114 ? 16.055 0.789 -9.928 1.00 92.69 114 GLY A CA 1
ATOM 914 C C . GLY A 1 114 ? 16.953 0.451 -11.117 1.00 92.69 114 GLY A C 1
ATOM 915 O O . GLY A 1 114 ? 17.285 1.333 -11.910 1.00 92.69 114 GLY A O 1
ATOM 916 N N . LEU A 1 115 ? 17.311 -0.827 -11.277 1.00 93.62 115 LEU A N 1
ATOM 917 C CA . LEU A 1 115 ? 18.171 -1.286 -12.371 1.00 93.62 115 LEU A CA 1
ATOM 918 C C . LEU A 1 115 ? 17.502 -1.132 -13.735 1.00 93.62 115 LEU A C 1
ATOM 920 O O . LEU A 1 115 ? 18.176 -0.713 -14.673 1.00 93.62 115 LEU A O 1
ATOM 924 N N . SER A 1 116 ? 16.199 -1.415 -13.845 1.00 93.31 116 SER A N 1
ATOM 925 C CA . SER A 1 116 ? 15.454 -1.225 -15.094 1.00 93.31 116 SER A CA 1
ATOM 926 C C . SER A 1 116 ? 15.591 0.214 -15.587 1.00 93.31 116 SER A C 1
ATOM 928 O O . SER A 1 116 ? 16.020 0.431 -16.718 1.00 93.31 116 SER A O 1
ATOM 930 N N . ILE A 1 117 ? 15.336 1.205 -14.725 1.00 93.75 117 ILE A N 1
ATOM 931 C CA . ILE A 1 117 ? 15.443 2.625 -15.090 1.00 93.75 117 ILE A CA 1
ATOM 932 C C . ILE A 1 117 ? 16.895 3.013 -15.385 1.00 93.75 117 ILE A C 1
ATOM 934 O O . ILE A 1 117 ? 17.162 3.631 -16.416 1.00 93.75 117 ILE A O 1
ATOM 938 N N . LEU A 1 118 ? 17.838 2.638 -14.514 1.00 92.88 118 LEU A N 1
ATOM 939 C CA . LEU A 1 118 ? 19.252 2.997 -14.664 1.00 92.88 118 LEU A CA 1
ATOM 940 C C . LEU A 1 118 ? 19.855 2.464 -15.972 1.00 92.88 118 LEU A C 1
ATOM 942 O O . LEU A 1 118 ? 20.679 3.134 -16.588 1.00 92.88 118 LEU A O 1
ATOM 946 N N . ALA A 1 119 ? 19.432 1.277 -16.405 1.00 91.19 119 ALA A N 1
ATOM 947 C CA . ALA A 1 119 ? 19.900 0.638 -17.629 1.00 91.19 119 ALA A CA 1
ATOM 948 C C . ALA A 1 119 ? 19.066 0.996 -18.877 1.00 91.19 119 ALA A C 1
ATOM 950 O O . ALA A 1 119 ? 19.239 0.371 -19.921 1.00 91.19 119 ALA A O 1
ATOM 951 N N . GLY A 1 120 ? 18.197 2.011 -18.805 1.00 91.81 120 GLY A N 1
ATOM 952 C CA . GLY A 1 120 ? 17.476 2.541 -19.969 1.00 91.81 120 GLY A CA 1
ATOM 953 C C . GLY A 1 120 ? 16.119 1.892 -20.248 1.00 91.81 120 GLY A C 1
ATOM 954 O O . GLY A 1 120 ? 15.680 1.872 -21.393 1.00 91.81 120 GLY A O 1
ATOM 955 N N . GLY A 1 121 ? 15.446 1.375 -19.222 1.00 90.69 121 GLY A N 1
ATOM 956 C CA . GLY A 1 121 ? 14.113 0.776 -19.325 1.00 90.69 121 GLY A CA 1
ATOM 957 C C . GLY A 1 121 ? 14.121 -0.688 -19.761 1.00 90.69 121 GLY A C 1
ATOM 958 O O . GLY A 1 121 ? 13.167 -1.138 -20.391 1.00 90.69 121 GLY A O 1
ATOM 959 N N . ILE A 1 122 ? 15.188 -1.430 -19.458 1.00 92.50 122 ILE A N 1
ATOM 960 C CA . ILE A 1 122 ? 15.264 -2.864 -19.770 1.00 92.50 122 ILE A CA 1
ATOM 961 C C . ILE A 1 122 ? 14.311 -3.680 -18.891 1.00 92.50 122 ILE A C 1
ATOM 963 O O . ILE A 1 122 ? 14.018 -3.307 -17.750 1.00 92.50 122 ILE A O 1
ATOM 967 N N . ASP A 1 123 ? 13.845 -4.813 -19.409 1.00 92.06 123 ASP A N 1
ATOM 968 C CA . ASP A 1 123 ? 12.981 -5.726 -18.667 1.00 92.06 123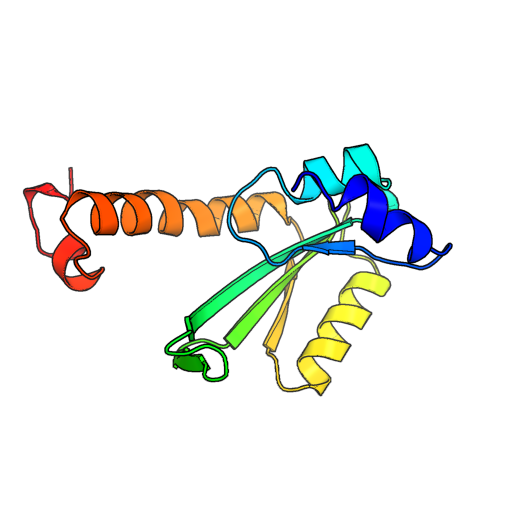 ASP A CA 1
ATOM 969 C C . ASP A 1 123 ? 13.755 -6.576 -17.639 1.00 92.06 123 ASP A C 1
ATOM 971 O O . ASP A 1 123 ? 14.990 -6.633 -17.608 1.00 92.06 123 ASP A O 1
ATOM 975 N N . THR A 1 124 ? 13.011 -7.248 -16.760 1.00 91.25 124 THR A N 1
ATOM 976 C CA . THR A 1 124 ? 13.586 -8.089 -15.701 1.00 91.25 124 THR A CA 1
ATOM 977 C C . THR A 1 124 ? 14.361 -9.280 -16.260 1.00 91.25 124 THR A C 1
ATOM 979 O O . THR A 1 124 ? 15.378 -9.661 -15.682 1.00 91.25 124 THR A O 1
ATOM 982 N N . ALA A 1 125 ? 13.942 -9.834 -17.401 1.00 92.12 125 ALA A N 1
ATOM 983 C CA . ALA A 1 125 ? 14.657 -10.914 -18.074 1.00 92.12 125 ALA A CA 1
ATOM 984 C C . ALA A 1 125 ? 16.062 -10.464 -18.503 1.00 92.12 125 ALA A C 1
ATOM 986 O O . ALA A 1 125 ? 17.043 -11.160 -18.238 1.00 92.12 125 ALA A O 1
ATOM 987 N N . THR A 1 126 ? 16.175 -9.267 -19.078 1.00 92.69 126 THR A N 1
ATOM 988 C CA . THR A 1 126 ? 17.445 -8.657 -19.484 1.00 92.69 126 THR A CA 1
ATOM 989 C C . THR A 1 126 ? 18.337 -8.381 -18.275 1.00 92.69 126 THR A C 1
ATOM 991 O O . THR A 1 126 ? 19.539 -8.656 -18.326 1.00 92.69 126 THR A O 1
ATOM 994 N N . ILE A 1 127 ? 17.771 -7.903 -17.160 1.00 92.69 127 ILE A N 1
ATOM 995 C CA . ILE A 1 127 ? 18.514 -7.694 -15.903 1.00 92.69 127 ILE A CA 1
ATOM 996 C C . ILE A 1 127 ? 19.146 -9.008 -15.422 1.00 92.69 127 ILE A C 1
ATOM 998 O O . ILE A 1 127 ? 20.335 -9.039 -15.111 1.00 92.69 127 ILE A O 1
ATOM 1002 N N . LEU A 1 128 ? 18.378 -10.102 -15.418 1.00 91.75 128 LEU A N 1
ATOM 1003 C CA . LEU A 1 128 ? 18.808 -11.406 -14.901 1.00 91.75 128 LEU A CA 1
ATOM 1004 C C . LEU A 1 128 ? 19.877 -12.107 -15.749 1.00 91.75 128 LEU A C 1
ATOM 1006 O O . LEU A 1 128 ? 20.566 -12.988 -15.241 1.00 91.75 128 LEU A O 1
ATOM 1010 N N . VAL A 1 129 ? 20.030 -11.746 -17.025 1.00 91.06 129 VAL A N 1
ATOM 1011 C CA . VAL A 1 129 ? 21.078 -12.310 -17.900 1.00 91.06 129 VAL A CA 1
ATOM 1012 C C . VAL A 1 129 ? 22.294 -11.389 -18.043 1.00 91.06 129 VAL A C 1
ATOM 1014 O O . VAL A 1 129 ? 23.349 -11.810 -18.525 1.00 91.06 129 VAL A O 1
ATOM 1017 N N . THR A 1 130 ? 22.189 -10.134 -17.600 1.00 82.94 130 THR A N 1
ATOM 1018 C CA . THR A 1 130 ? 23.268 -9.148 -17.700 1.00 82.94 130 THR A CA 1
ATOM 1019 C C . THR A 1 130 ? 24.238 -9.293 -16.532 1.00 82.94 130 THR A C 1
ATOM 1021 O O . THR A 1 130 ? 23.979 -8.813 -15.433 1.00 82.94 130 THR A O 1
ATOM 1024 N N . ARG A 1 131 ? 25.428 -9.866 -16.774 1.00 73.12 131 ARG A N 1
ATOM 1025 C CA . ARG A 1 131 ? 26.475 -10.065 -15.741 1.00 73.12 131 ARG A CA 1
ATOM 1026 C C . ARG A 1 131 ? 26.865 -8.804 -14.956 1.00 73.12 131 ARG A C 1
ATOM 1028 O O . ARG A 1 131 ? 27.374 -8.920 -13.851 1.00 73.12 131 ARG A O 1
ATOM 1035 N N . ARG A 1 132 ? 26.655 -7.610 -15.517 1.00 69.38 132 ARG A N 1
ATOM 1036 C CA . ARG A 1 132 ? 26.944 -6.321 -14.863 1.00 69.38 132 ARG A CA 1
ATOM 1037 C C . ARG A 1 132 ? 25.906 -5.910 -13.810 1.00 69.38 132 ARG A C 1
ATOM 1039 O O . ARG A 1 132 ? 26.210 -5.044 -13.001 1.00 69.38 132 ARG A O 1
ATOM 1046 N N . CYS A 1 133 ? 24.709 -6.495 -13.842 1.00 62.91 133 CYS A N 1
ATOM 1047 C CA . CYS A 1 133 ? 23.587 -6.159 -12.961 1.00 62.91 133 CYS A CA 1
ATOM 1048 C C . CYS A 1 133 ? 23.412 -7.145 -11.790 1.00 62.91 133 CYS A C 1
ATOM 1050 O O . CYS A 1 133 ? 22.583 -6.897 -10.924 1.00 62.91 133 CYS A O 1
ATOM 1052 N N . ILE A 1 134 ? 24.179 -8.243 -11.763 1.00 58.72 134 ILE A N 1
ATOM 1053 C CA . ILE A 1 134 ? 24.075 -9.345 -10.787 1.00 58.72 134 ILE A CA 1
ATOM 1054 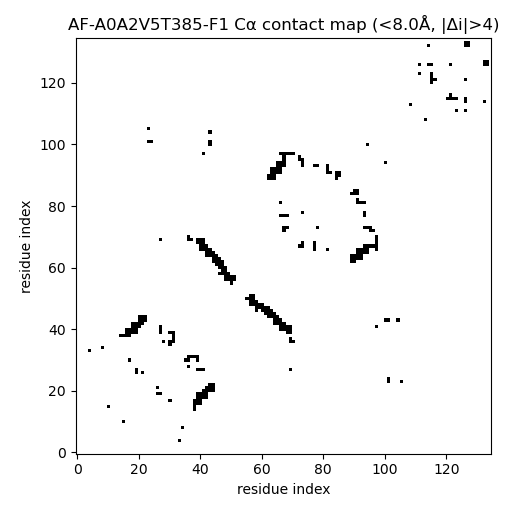C C . ILE A 1 134 ? 25.330 -9.359 -9.894 1.00 58.72 134 ILE A C 1
ATOM 1056 O O . ILE A 1 134 ? 26.020 -10.375 -9.799 1.00 58.72 134 ILE A O 1
ATOM 1060 N N . ALA A 1 135 ? 25.692 -8.196 -9.348 1.00 48.69 135 ALA A N 1
ATOM 1061 C CA . ALA A 1 135 ? 26.830 -8.051 -8.437 1.00 48.69 135 ALA A CA 1
ATOM 1062 C C . ALA A 1 135 ? 26.432 -8.385 -6.996 1.00 48.69 135 ALA A C 1
ATOM 1064 O O . ALA A 1 135 ? 25.339 -7.938 -6.581 1.00 48.69 135 ALA A O 1
#